Protein AF-A0A9E2K4F3-F1 (afdb_monomer_lite)

Radius of gyration: 17.7 Å; chains: 1; bounding box: 48×16×50 Å

Secondary structure (DSSP, 8-state):
-HHHHHHHHHHHHHHHHHHHHHHHHHHHTTSSPPPEETTEEPPTTHHHHHHHHHHHHHHHHHHHHHHS----TT--

Foldseek 3Di:
DLLVVLLVLLVVLQVQLVVLVVVLVCCVVVVDDFDQDPNDGDPSCVSVVSNVVSNVSSVVSNVVSVPDDPPPPPPD

pLDDT: mean 84.95, std 13.52, range [42.5, 97.94]

Structure (mmCIF, N/CA/C/O backbone):
data_AF-A0A9E2K4F3-F1
#
_entry.id   AF-A0A9E2K4F3-F1
#
loop_
_atom_site.group_PDB
_atom_site.id
_atom_site.type_symbol
_atom_site.label_atom_id
_atom_site.label_alt_id
_atom_site.label_comp_id
_atom_site.label_asym_id
_atom_site.label_entity_id
_atom_site.label_seq_id
_atom_site.pdbx_PDB_ins_code
_atom_site.Cartn_x
_atom_site.Cartn_y
_atom_site.Cartn_z
_atom_site.occupancy
_atom_site.B_iso_or_equiv
_atom_site.auth_seq_id
_atom_site.auth_comp_id
_atom_site.auth_asym_id
_atom_site.auth_atom_id
_atom_site.pdbx_PDB_model_num
ATOM 1 N N . MET A 1 1 ? -17.618 6.394 17.048 1.00 62.59 1 MET A N 1
ATOM 2 C CA . MET A 1 1 ? -16.409 7.211 16.778 1.00 62.59 1 MET A CA 1
ATOM 3 C C . MET A 1 1 ? -15.164 6.363 16.535 1.00 62.59 1 MET A C 1
ATOM 5 O O . MET A 1 1 ? -14.721 6.338 15.398 1.00 62.59 1 MET A O 1
ATOM 9 N N . ARG A 1 2 ? -14.607 5.624 17.512 1.00 80.88 2 ARG A N 1
ATOM 10 C CA . ARG A 1 2 ? -13.364 4.840 17.291 1.00 80.88 2 ARG A CA 1
ATOM 11 C C . ARG A 1 2 ? -13.493 3.784 16.177 1.00 80.88 2 ARG A C 1
ATOM 13 O O . ARG A 1 2 ? -12.597 3.633 15.356 1.00 80.88 2 ARG A O 1
ATOM 20 N N . ARG A 1 3 ? -14.651 3.120 16.103 1.00 86.56 3 ARG A N 1
ATOM 21 C CA . ARG A 1 3 ? -14.994 2.153 15.048 1.00 86.56 3 ARG A CA 1
ATOM 22 C C . ARG A 1 3 ? -14.920 2.754 13.642 1.00 86.56 3 ARG A C 1
ATOM 24 O O . ARG A 1 3 ? -14.320 2.172 12.747 1.00 86.56 3 ARG A O 1
ATOM 31 N N . ASP A 1 4 ? -15.550 3.907 13.455 1.00 90.75 4 ASP A N 1
ATOM 32 C CA . ASP A 1 4 ? -15.739 4.508 12.133 1.00 90.75 4 ASP A CA 1
ATOM 33 C C . ASP A 1 4 ? -14.415 5.082 11.599 1.00 90.75 4 ASP A C 1
ATOM 35 O O . ASP A 1 4 ? -14.138 4.966 10.409 1.00 90.75 4 ASP A O 1
ATOM 39 N N . VAL A 1 5 ? -13.538 5.564 12.492 1.00 92.75 5 VAL A N 1
ATOM 40 C CA . VAL A 1 5 ? -12.155 5.947 12.156 1.00 92.75 5 VAL A CA 1
ATOM 41 C C . VAL A 1 5 ? -11.351 4.750 11.644 1.00 92.75 5 VAL A C 1
ATOM 43 O O . VAL A 1 5 ? -10.719 4.852 10.597 1.00 92.75 5 VAL A O 1
ATOM 46 N N . PHE A 1 6 ? -11.398 3.596 12.321 1.00 92.56 6 PHE A N 1
ATOM 47 C CA . PHE A 1 6 ? -10.691 2.399 11.844 1.00 92.56 6 PHE A CA 1
ATOM 48 C C . PHE A 1 6 ? -11.191 1.926 10.477 1.00 92.56 6 PHE A C 1
ATOM 50 O O . PHE A 1 6 ? -10.388 1.532 9.635 1.00 92.56 6 PHE A O 1
ATOM 57 N N . LYS A 1 7 ? -12.502 2.010 10.226 1.00 91.94 7 LYS A N 1
ATOM 58 C CA . LYS A 1 7 ? -13.084 1.675 8.919 1.00 91.94 7 LYS A CA 1
ATOM 59 C C . LYS A 1 7 ? -12.643 2.644 7.823 1.00 91.94 7 LYS A C 1
ATOM 61 O O . LYS A 1 7 ? -12.272 2.197 6.743 1.00 91.94 7 LYS A O 1
ATOM 66 N N . PHE A 1 8 ? -12.640 3.945 8.111 1.00 95.31 8 PHE A N 1
ATOM 67 C CA . PHE A 1 8 ? -12.148 4.960 7.181 1.00 95.31 8 PHE A CA 1
ATOM 68 C C . PHE A 1 8 ? -10.674 4.727 6.828 1.00 95.31 8 PHE A C 1
ATOM 70 O O . PHE A 1 8 ? -10.328 4.655 5.651 1.00 95.31 8 PHE A O 1
ATOM 77 N N . LEU A 1 9 ? -9.819 4.532 7.837 1.00 96.19 9 LEU A N 1
ATOM 78 C CA . LEU A 1 9 ? -8.39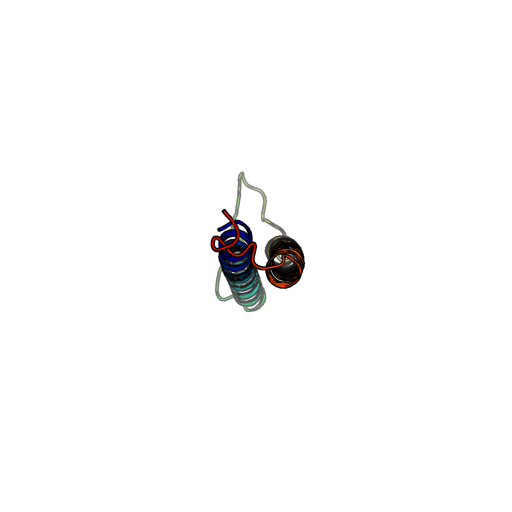6 4.273 7.620 1.00 96.19 9 LEU A CA 1
ATOM 79 C C . LEU A 1 9 ? -8.164 2.950 6.879 1.00 96.19 9 LEU A C 1
ATOM 81 O O . LEU A 1 9 ? -7.328 2.900 5.986 1.00 96.19 9 LEU A O 1
ATOM 85 N N . SER A 1 10 ? -8.931 1.898 7.177 1.00 97.19 10 SER A N 1
ATOM 86 C CA . SER A 1 10 ? -8.877 0.644 6.416 1.00 97.19 10 SER A CA 1
ATOM 87 C C . SER A 1 10 ? -9.112 0.883 4.919 1.00 97.19 10 SER A C 1
ATOM 89 O O . SER A 1 10 ? -8.300 0.449 4.100 1.00 97.19 10 SER A O 1
ATOM 91 N N . GLY A 1 11 ? -10.150 1.644 4.555 1.00 97.00 11 GLY A N 1
ATOM 92 C CA . GLY A 1 11 ? -10.420 2.012 3.162 1.00 97.00 11 GLY A CA 1
ATOM 93 C C . GLY A 1 11 ? -9.325 2.882 2.533 1.00 97.00 11 GLY A C 1
ATOM 94 O O . GLY A 1 11 ? -8.904 2.616 1.410 1.00 97.00 11 GLY A O 1
ATOM 95 N N . LEU A 1 12 ? -8.809 3.875 3.264 1.00 97.81 12 LEU A N 1
ATOM 96 C CA . LEU A 1 12 ? -7.722 4.742 2.792 1.00 97.81 12 LEU A CA 1
ATOM 97 C C . LEU A 1 12 ? -6.462 3.936 2.440 1.00 97.81 12 LEU A C 1
ATOM 99 O O . LEU A 1 12 ? -5.900 4.090 1.357 1.00 97.81 12 LEU A O 1
ATOM 103 N N . PHE A 1 13 ? -6.050 3.034 3.332 1.00 97.81 13 PHE A N 1
ATOM 104 C CA . PHE A 1 13 ? -4.887 2.174 3.123 1.00 97.81 13 PHE A CA 1
ATOM 105 C C . PHE A 1 13 ? -5.107 1.149 2.000 1.00 97.81 13 PHE A C 1
ATOM 107 O O . PHE A 1 13 ? -4.160 0.824 1.288 1.00 97.81 13 PHE A O 1
ATOM 114 N N . ALA A 1 14 ? -6.345 0.686 1.783 1.00 97.81 14 ALA A N 1
ATOM 115 C CA . ALA A 1 14 ? -6.669 -0.120 0.605 1.00 97.81 14 ALA A CA 1
ATOM 116 C C . ALA A 1 14 ? -6.447 0.677 -0.692 1.00 97.81 14 ALA A C 1
ATOM 118 O O . ALA A 1 14 ? -5.894 0.145 -1.651 1.00 97.81 14 ALA A O 1
ATOM 119 N N . GLY A 1 15 ? -6.810 1.964 -0.703 1.00 97.44 15 GLY A N 1
ATOM 120 C CA . GLY A 1 15 ? -6.531 2.869 -1.819 1.00 97.44 15 GLY A CA 1
ATOM 121 C C . GLY A 1 15 ? -5.035 2.989 -2.125 1.00 97.44 15 GLY A C 1
ATOM 122 O O . GLY A 1 15 ? -4.639 2.809 -3.274 1.00 97.44 15 GLY A O 1
ATOM 123 N N . PHE A 1 16 ? -4.197 3.209 -1.106 1.00 97.19 16 PHE A N 1
ATOM 124 C CA . PHE A 1 16 ? -2.734 3.247 -1.274 1.00 97.19 16 PHE A CA 1
ATOM 125 C C . PHE A 1 16 ? -2.169 1.924 -1.797 1.00 97.19 16 PHE A C 1
ATOM 127 O O . PHE A 1 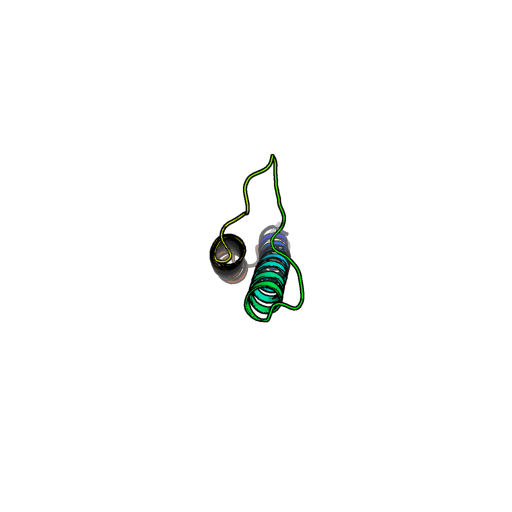16 ? -1.308 1.920 -2.673 1.00 97.19 16 PHE A O 1
ATOM 134 N N . ALA A 1 17 ? -2.686 0.793 -1.312 1.00 97.12 17 ALA A N 1
ATOM 135 C CA . ALA A 1 17 ? -2.270 -0.515 -1.801 1.00 97.12 17 ALA A CA 1
ATOM 136 C C . ALA A 1 17 ? -2.574 -0.700 -3.297 1.00 97.12 17 ALA A C 1
ATOM 138 O O . ALA A 1 17 ? -1.721 -1.178 -4.047 1.00 97.12 17 ALA A O 1
ATOM 139 N N . ILE A 1 18 ? -3.773 -0.296 -3.732 1.00 96.88 18 ILE A N 1
ATOM 140 C CA . ILE A 1 18 ? -4.190 -0.363 -5.138 1.00 96.88 18 ILE A CA 1
ATOM 141 C C . ILE A 1 18 ? -3.323 0.554 -6.000 1.00 96.88 18 ILE A C 1
ATOM 143 O O . ILE A 1 18 ? -2.853 0.123 -7.049 1.00 96.88 18 ILE A O 1
ATOM 147 N N . GLU A 1 19 ? -3.078 1.790 -5.566 1.00 95.75 19 GLU A N 1
ATOM 148 C CA . GLU A 1 19 ? -2.238 2.741 -6.299 1.00 95.75 19 GLU A CA 1
ATOM 149 C C . GLU A 1 19 ? -0.821 2.189 -6.519 1.00 95.75 19 GLU A C 1
ATOM 151 O O . GLU A 1 19 ? -0.342 2.161 -7.654 1.00 95.75 19 GLU A O 1
ATOM 156 N N . HIS A 1 20 ? -0.199 1.617 -5.488 1.00 93.50 20 HIS A N 1
ATOM 157 C CA . HIS A 1 20 ? 1.107 0.972 -5.617 1.00 93.50 20 HIS A CA 1
ATOM 158 C C . HIS A 1 20 ? 1.084 -0.251 -6.547 1.00 93.50 20 HIS A C 1
ATOM 160 O O . HIS A 1 20 ? 2.006 -0.433 -7.345 1.00 93.50 20 HIS A O 1
ATOM 166 N N . ALA A 1 21 ? 0.038 -1.080 -6.480 1.00 94.31 21 ALA A N 1
ATOM 167 C CA . ALA A 1 21 ? -0.106 -2.247 -7.349 1.00 94.31 21 ALA A CA 1
ATOM 168 C C . ALA A 1 21 ? -0.273 -1.845 -8.824 1.00 94.31 21 ALA A C 1
ATOM 170 O O . ALA A 1 21 ? 0.382 -2.408 -9.699 1.00 94.31 21 ALA A O 1
ATOM 171 N N . VAL A 1 22 ? -1.100 -0.834 -9.105 1.00 94.00 22 VAL A N 1
ATOM 172 C CA . VAL A 1 22 ? -1.297 -0.286 -10.455 1.00 94.00 22 VAL A CA 1
ATOM 173 C C . VAL A 1 22 ? 0.008 0.296 -10.997 1.00 94.00 22 VAL A C 1
ATOM 175 O O . VAL A 1 22 ? 0.391 -0.006 -12.127 1.00 94.00 22 VAL A O 1
ATOM 178 N N . THR A 1 23 ? 0.743 1.051 -10.179 1.00 89.75 23 THR A N 1
ATOM 179 C CA . THR A 1 23 ? 2.077 1.555 -10.530 1.00 89.75 23 THR A CA 1
ATOM 180 C C . THR A 1 23 ? 3.041 0.410 -10.856 1.00 89.75 23 THR A C 1
ATOM 182 O O . THR A 1 23 ? 3.744 0.463 -11.867 1.00 89.75 23 THR A O 1
ATOM 185 N N . ALA A 1 24 ? 3.041 -0.666 -10.063 1.00 89.50 24 ALA A N 1
ATOM 186 C CA . ALA A 1 24 ? 3.870 -1.846 -10.309 1.00 89.50 24 ALA A CA 1
ATOM 187 C C . ALA A 1 24 ? 3.532 -2.539 -11.640 1.00 89.50 24 ALA A C 1
ATOM 189 O O . ALA A 1 24 ? 4.434 -2.956 -12.373 1.00 89.50 24 ALA A O 1
ATOM 190 N N . ILE A 1 25 ? 2.239 -2.644 -11.966 1.00 90.56 25 ILE A N 1
ATOM 191 C CA . ILE A 1 25 ? 1.750 -3.215 -13.226 1.00 90.56 25 ILE A CA 1
ATOM 192 C C . ILE A 1 25 ? 2.212 -2.358 -14.404 1.00 90.56 25 ILE A C 1
ATOM 194 O O . ILE A 1 25 ? 2.783 -2.898 -15.349 1.00 90.56 25 ILE A O 1
ATOM 198 N N . TYR A 1 26 ? 2.040 -1.035 -14.341 1.00 89.50 26 TYR A N 1
ATOM 199 C CA . TYR A 1 26 ? 2.468 -0.146 -15.423 1.00 89.50 26 TYR A CA 1
ATOM 200 C C . TYR A 1 26 ? 3.984 -0.143 -15.635 1.00 89.50 26 TYR A C 1
ATOM 202 O O . TYR A 1 26 ? 4.430 -0.108 -16.782 1.00 89.50 26 TYR A O 1
ATOM 210 N N . LEU A 1 27 ? 4.777 -0.238 -14.562 1.00 88.56 27 LEU A N 1
ATOM 211 C CA . LEU A 1 27 ? 6.230 -0.416 -14.657 1.00 88.56 27 LEU A CA 1
ATOM 212 C C . LEU A 1 27 ? 6.587 -1.752 -15.316 1.00 88.56 27 LEU A C 1
ATOM 214 O O . LEU A 1 27 ? 7.436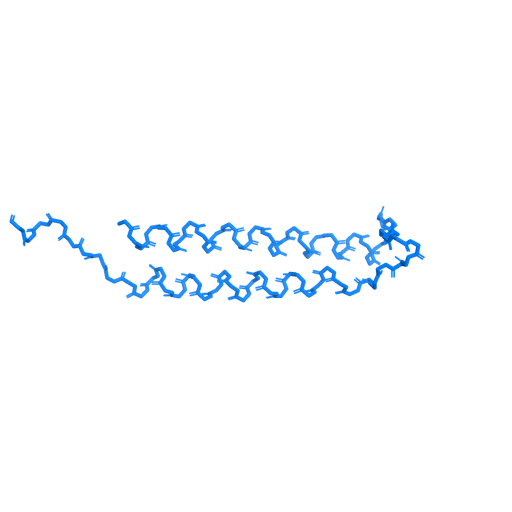 -1.799 -16.202 1.00 88.56 27 LEU A O 1
ATOM 218 N N . SER A 1 28 ? 5.921 -2.835 -14.911 1.00 84.31 28 SER A N 1
ATOM 219 C CA . SER A 1 28 ? 6.176 -4.182 -15.444 1.00 84.31 28 SER A CA 1
ATOM 220 C C . SER A 1 28 ? 5.746 -4.322 -16.909 1.00 84.31 28 SER A C 1
ATOM 222 O O . SER A 1 28 ? 6.364 -5.067 -17.662 1.00 84.31 28 SER A O 1
ATOM 224 N N . ALA A 1 29 ? 4.717 -3.579 -17.321 1.00 87.19 29 ALA A N 1
ATOM 225 C CA . ALA A 1 29 ? 4.234 -3.501 -18.697 1.00 87.19 29 ALA A CA 1
ATOM 226 C C . ALA A 1 29 ? 5.047 -2.533 -19.582 1.00 87.19 29 ALA A C 1
ATOM 228 O O . ALA A 1 29 ? 4.760 -2.415 -20.770 1.00 87.19 29 ALA A O 1
ATOM 229 N N . GLY A 1 30 ? 6.029 -1.815 -19.021 1.00 85.00 30 GLY A N 1
ATOM 230 C CA . GLY A 1 30 ? 6.836 -0.835 -19.755 1.00 85.00 30 GLY A CA 1
ATOM 231 C C . GLY A 1 30 ? 6.083 0.437 -20.160 1.00 85.00 30 GLY A C 1
ATOM 232 O O . GLY A 1 30 ? 6.568 1.185 -21.004 1.00 85.00 30 GLY A O 1
ATOM 233 N N . VAL A 1 31 ? 4.910 0.697 -19.570 1.00 88.00 31 VAL A N 1
ATOM 234 C CA . VAL A 1 31 ? 4.097 1.895 -19.848 1.00 88.00 31 VAL A CA 1
ATOM 235 C C . VAL A 1 31 ? 4.723 3.140 -19.219 1.00 88.00 31 VAL A C 1
ATOM 237 O O . VAL A 1 31 ? 4.672 4.222 -19.799 1.00 88.00 31 VAL A O 1
ATOM 240 N N . ILE A 1 32 ? 5.337 2.986 -18.043 1.00 83.62 32 ILE A N 1
ATOM 241 C CA . ILE A 1 32 ? 6.073 4.048 -17.351 1.00 83.62 32 ILE A CA 1
ATOM 242 C C . ILE A 1 32 ? 7.512 3.602 -17.088 1.00 83.62 32 ILE A C 1
ATOM 244 O O . ILE A 1 32 ? 7.773 2.433 -16.805 1.00 83.62 32 ILE A O 1
ATOM 248 N N . ALA A 1 33 ? 8.456 4.538 -17.188 1.00 78.19 33 ALA A N 1
ATOM 249 C CA . ALA A 1 33 ? 9.861 4.269 -16.907 1.00 78.19 33 ALA A CA 1
ATOM 250 C C . ALA A 1 33 ? 10.109 4.152 -15.396 1.00 78.19 33 ALA A C 1
ATOM 252 O O . ALA A 1 33 ? 9.454 4.822 -14.595 1.00 78.19 33 ALA A O 1
ATOM 253 N N . LEU A 1 34 ? 11.093 3.332 -15.010 1.00 72.69 34 LEU A N 1
ATOM 254 C CA . LEU A 1 34 ? 11.535 3.248 -13.619 1.00 72.69 34 LEU A CA 1
ATOM 255 C C . LEU A 1 34 ? 11.951 4.638 -13.115 1.00 72.69 34 LEU A C 1
ATOM 257 O O . LEU A 1 34 ? 12.795 5.277 -13.754 1.00 72.69 34 LEU A O 1
ATOM 261 N N . PRO A 1 35 ? 11.434 5.088 -11.958 1.00 70.00 35 PRO A N 1
ATOM 262 C CA . PRO A 1 35 ? 11.892 6.330 -11.371 1.00 70.00 35 PRO A CA 1
ATOM 263 C C . PRO A 1 35 ? 13.375 6.200 -11.008 1.00 70.00 35 PRO A C 1
ATOM 265 O O . PRO A 1 35 ? 13.802 5.272 -10.313 1.00 70.00 35 PRO A O 1
ATOM 268 N N . VAL A 1 36 ? 14.170 7.142 -11.511 1.00 71.88 36 VAL A N 1
ATOM 269 C CA . VAL A 1 36 ? 15.570 7.304 -11.123 1.00 71.88 36 VAL A CA 1
ATOM 270 C C . VAL A 1 36 ? 15.585 8.250 -9.934 1.00 71.88 36 VAL A C 1
ATOM 272 O O . VAL A 1 36 ? 15.324 9.441 -10.080 1.00 71.88 36 VAL A O 1
ATOM 275 N N . PHE A 1 37 ? 15.876 7.724 -8.748 1.00 63.84 37 PHE A N 1
ATOM 276 C CA . PHE A 1 37 ? 15.971 8.530 -7.535 1.00 63.84 37 PHE A CA 1
ATOM 277 C C . PHE A 1 37 ? 17.433 8.576 -7.092 1.00 63.84 37 PHE A C 1
ATOM 279 O O . PHE A 1 37 ? 18.045 7.531 -6.877 1.00 63.84 37 PHE A O 1
ATOM 286 N N . LEU A 1 38 ? 18.012 9.778 -6.994 1.00 67.50 38 LEU A N 1
ATOM 287 C CA . LEU A 1 38 ? 19.425 9.990 -6.631 1.00 67.50 38 LEU A CA 1
ATOM 288 C C . LEU A 1 38 ? 20.420 9.189 -7.503 1.00 67.50 38 LEU A C 1
ATOM 290 O O . LEU A 1 38 ? 21.407 8.655 -7.006 1.00 67.50 38 LEU A O 1
ATOM 294 N N . GLY A 1 39 ? 20.140 9.055 -8.804 1.00 71.00 39 GLY A N 1
ATOM 295 C CA . GLY A 1 39 ? 20.991 8.303 -9.736 1.00 71.00 39 GLY A CA 1
ATOM 296 C C . GLY A 1 39 ? 20.898 6.776 -9.606 1.00 71.00 39 GLY A C 1
ATOM 297 O O . GLY A 1 39 ? 21.577 6.064 -10.342 1.00 71.00 39 GLY A O 1
ATOM 298 N N . ARG A 1 40 ? 20.042 6.255 -8.716 1.00 69.19 40 ARG A N 1
ATOM 299 C CA . ARG A 1 40 ? 19.774 4.821 -8.571 1.00 69.19 40 ARG A CA 1
ATOM 300 C C . ARG A 1 40 ? 18.420 4.479 -9.182 1.00 69.19 40 ARG A C 1
ATOM 302 O O . ARG A 1 40 ? 17.398 5.052 -8.802 1.00 69.19 40 ARG A O 1
ATOM 309 N N . GLN A 1 41 ? 18.406 3.521 -10.107 1.00 74.94 41 GLN A N 1
ATOM 310 C CA . GLN A 1 41 ? 17.155 2.931 -10.574 1.00 74.94 41 GLN A CA 1
ATOM 311 C C . GLN A 1 41 ? 16.500 2.186 -9.413 1.00 74.94 41 GLN A C 1
ATOM 313 O O . GLN A 1 41 ? 17.121 1.328 -8.778 1.00 74.94 41 GLN A O 1
ATOM 318 N N . TRP A 1 42 ? 15.255 2.537 -9.112 1.00 73.62 42 TRP A N 1
ATOM 319 C CA . TRP A 1 42 ? 14.475 1.787 -8.140 1.00 73.62 42 TRP A CA 1
ATOM 320 C C . TRP A 1 42 ? 14.180 0.385 -8.665 1.00 73.62 42 TRP A C 1
ATOM 322 O O . TRP A 1 42 ? 13.843 0.252 -9.836 1.00 73.62 42 TRP A O 1
ATOM 332 N N . PRO A 1 43 ? 14.257 -0.670 -7.840 1.00 78.19 43 PRO A N 1
ATOM 333 C CA . PRO A 1 43 ? 13.881 -1.996 -8.300 1.00 78.19 43 PRO A CA 1
ATOM 334 C C . PRO A 1 43 ? 12.416 -2.018 -8.753 1.00 78.19 43 PRO A C 1
ATOM 336 O O . PRO A 1 43 ? 11.550 -1.457 -8.081 1.00 78.19 43 PRO A O 1
ATOM 339 N N . ASN A 1 44 ? 12.122 -2.713 -9.852 1.00 75.19 44 ASN A N 1
ATOM 340 C CA . ASN A 1 44 ? 10.760 -2.859 -10.387 1.00 75.19 44 ASN A CA 1
ATOM 341 C C . ASN A 1 44 ? 9.776 -3.532 -9.406 1.00 75.19 44 ASN A C 1
ATOM 343 O O . ASN A 1 44 ? 8.567 -3.367 -9.533 1.00 75.19 44 ASN A O 1
ATOM 347 N N . TRP A 1 45 ? 10.285 -4.251 -8.402 1.00 80.75 45 TRP A N 1
ATOM 348 C CA . TRP A 1 45 ? 9.500 -4.863 -7.330 1.00 80.75 45 TRP A CA 1
ATOM 349 C C . TRP A 1 45 ? 9.239 -3.930 -6.137 1.00 80.75 45 TRP A C 1
ATOM 351 O O . TRP A 1 45 ? 8.416 -4.256 -5.287 1.00 80.75 45 TRP A O 1
ATOM 361 N N . SER A 1 46 ? 9.890 -2.764 -6.064 1.00 82.00 46 SER A N 1
ATOM 362 C CA . SER A 1 46 ? 9.720 -1.808 -4.957 1.00 82.00 46 SER A CA 1
ATOM 363 C C . SER A 1 46 ? 8.254 -1.386 -4.733 1.00 82.00 46 SER A C 1
ATOM 365 O O . SER A 1 46 ? 7.787 -1.453 -3.593 1.00 82.00 46 SER A O 1
ATOM 367 N N . PRO A 1 47 ? 7.459 -1.063 -5.777 1.00 87.38 47 PRO A N 1
ATOM 368 C CA . PRO A 1 47 ? 6.049 -0.715 -5.591 1.00 87.38 47 PRO A CA 1
ATOM 369 C C . PRO A 1 47 ? 5.208 -1.879 -5.048 1.00 87.38 47 PRO A C 1
ATOM 371 O O . PRO A 1 47 ? 4.290 -1.655 -4.263 1.00 87.38 47 PRO A O 1
ATOM 374 N N . TRP A 1 48 ? 5.556 -3.130 -5.376 1.00 90.88 48 TRP A N 1
ATOM 375 C CA . TRP A 1 48 ? 4.880 -4.305 -4.815 1.00 90.88 48 TRP A CA 1
ATOM 376 C C . TRP A 1 48 ? 5.056 -4.409 -3.296 1.00 90.88 48 TRP A C 1
ATOM 378 O O . TRP A 1 48 ? 4.122 -4.828 -2.615 1.00 90.88 48 TRP A O 1
ATOM 388 N N . ILE A 1 49 ? 6.199 -3.979 -2.744 1.00 92.38 49 ILE A N 1
ATOM 389 C CA . ILE A 1 49 ? 6.389 -3.918 -1.285 1.00 92.38 49 ILE A CA 1
ATOM 390 C C . ILE A 1 49 ? 5.366 -2.970 -0.665 1.00 92.38 49 ILE A C 1
ATOM 392 O O . ILE A 1 49 ? 4.706 -3.331 0.308 1.00 92.38 49 ILE A O 1
ATOM 396 N N . GLY A 1 50 ? 5.230 -1.766 -1.232 1.00 91.00 50 GLY A N 1
ATOM 397 C CA . GLY A 1 50 ? 4.268 -0.777 -0.756 1.00 91.00 50 GLY A CA 1
ATOM 398 C C . GLY A 1 50 ? 2.845 -1.320 -0.837 1.00 91.00 50 GLY A C 1
ATOM 399 O O . GLY A 1 50 ? 2.119 -1.271 0.153 1.00 91.00 50 GLY A O 1
ATOM 400 N N . ALA A 1 51 ? 2.485 -1.952 -1.958 1.00 94.50 51 ALA A N 1
ATOM 401 C CA . ALA A 1 51 ? 1.177 -2.578 -2.131 1.00 94.50 51 ALA A CA 1
ATOM 402 C C . ALA A 1 51 ? 0.874 -3.606 -1.027 1.00 94.50 51 ALA A C 1
ATOM 404 O O . ALA A 1 51 ? -0.169 -3.529 -0.379 1.00 94.50 51 ALA A O 1
ATOM 405 N N . VAL A 1 52 ? 1.803 -4.532 -0.763 1.00 96.38 52 VAL A N 1
ATOM 406 C CA . VAL A 1 52 ? 1.646 -5.560 0.279 1.00 96.38 52 VAL A CA 1
ATOM 407 C C . VAL A 1 52 ? 1.573 -4.938 1.673 1.00 96.38 52 VAL A C 1
ATOM 409 O O . VAL A 1 52 ? 0.716 -5.317 2.471 1.00 96.38 52 VAL A O 1
ATOM 412 N N . PHE A 1 53 ? 2.437 -3.966 1.970 1.00 96.44 53 PHE A N 1
ATOM 413 C CA . PHE A 1 53 ? 2.472 -3.298 3.268 1.00 96.44 53 PHE A CA 1
ATOM 414 C C . PHE A 1 53 ? 1.162 -2.555 3.558 1.00 96.44 53 PHE A C 1
ATOM 4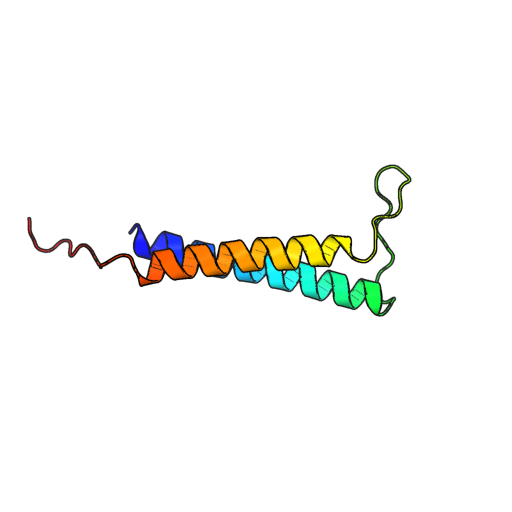16 O O . PHE A 1 53 ? 0.532 -2.782 4.593 1.00 96.44 53 PHE A O 1
ATOM 423 N N . TYR A 1 54 ? 0.707 -1.712 2.628 1.00 96.00 54 TYR A N 1
ATOM 424 C CA . TYR A 1 54 ? -0.533 -0.959 2.793 1.00 96.00 54 TYR A CA 1
ATOM 425 C C . TYR A 1 54 ? -1.763 -1.876 2.815 1.00 96.00 54 TYR A C 1
ATOM 427 O O . TYR A 1 54 ? -2.679 -1.635 3.604 1.00 96.00 54 TYR A O 1
ATOM 435 N N . ALA A 1 55 ? -1.765 -2.971 2.047 1.00 97.38 55 ALA A N 1
ATOM 436 C CA . ALA A 1 55 ? -2.824 -3.977 2.106 1.00 97.38 55 ALA A CA 1
ATOM 437 C C . ALA A 1 55 ? -2.882 -4.661 3.480 1.00 97.38 55 ALA A C 1
ATOM 439 O O . ALA A 1 55 ? -3.960 -4.784 4.062 1.00 97.38 55 ALA A O 1
ATOM 440 N N . ALA A 1 56 ? -1.734 -5.054 4.041 1.00 97.94 56 ALA A N 1
ATOM 441 C CA . ALA A 1 56 ? -1.670 -5.665 5.366 1.00 97.94 56 ALA A CA 1
ATOM 442 C C . ALA A 1 56 ? -2.202 -4.718 6.455 1.00 97.94 56 ALA A C 1
ATOM 444 O O . ALA A 1 56 ? -3.010 -5.124 7.295 1.00 97.94 56 ALA A O 1
ATOM 445 N N . VAL A 1 57 ? -1.816 -3.437 6.407 1.00 97.31 57 VAL A N 1
ATOM 446 C CA . VAL A 1 57 ? -2.328 -2.413 7.333 1.00 97.31 57 VAL A CA 1
ATOM 447 C C . VAL A 1 57 ? -3.832 -2.197 7.145 1.00 97.31 57 VAL A C 1
ATOM 449 O O . VAL A 1 57 ? -4.567 -2.138 8.131 1.00 97.31 57 VAL A O 1
ATOM 452 N N . SER A 1 58 ? -4.318 -2.144 5.901 1.00 97.19 58 SER A N 1
ATOM 453 C CA . SER A 1 58 ? -5.748 -2.029 5.596 1.00 97.19 58 SER A CA 1
ATOM 454 C C . SER A 1 58 ? -6.562 -3.167 6.216 1.00 97.19 58 SER A C 1
ATOM 456 O O . SER A 1 58 ? -7.562 -2.905 6.893 1.00 97.19 58 SER A O 1
ATOM 458 N N . VAL A 1 59 ? -6.111 -4.416 6.048 1.00 97.12 59 VAL A N 1
ATOM 459 C CA . VAL A 1 59 ? -6.762 -5.607 6.612 1.00 97.12 59 VAL A CA 1
ATOM 460 C C . VAL A 1 59 ? -6.748 -5.566 8.136 1.00 97.12 59 VAL A C 1
ATOM 462 O O . VAL A 1 59 ? -7.776 -5.826 8.763 1.00 97.12 59 VAL A O 1
ATOM 465 N N . TRP A 1 60 ? -5.622 -5.197 8.750 1.00 96.44 60 TRP A N 1
ATOM 466 C CA . TRP A 1 60 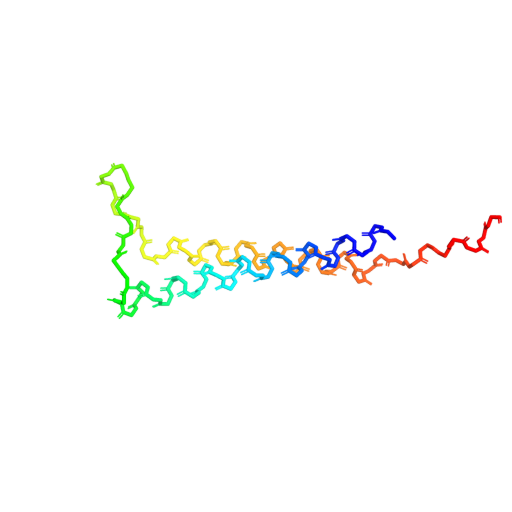? -5.522 -5.103 10.206 1.00 96.44 60 TRP A CA 1
ATOM 467 C C . TRP A 1 60 ? -6.475 -4.046 10.781 1.00 96.44 60 TRP A C 1
ATOM 469 O O . TRP A 1 60 ? -7.228 -4.327 11.718 1.00 96.44 60 TRP A O 1
ATOM 479 N N . LEU A 1 61 ? -6.514 -2.852 10.185 1.00 94.62 61 LEU A N 1
ATOM 480 C CA . LEU A 1 61 ? -7.434 -1.784 10.583 1.00 94.62 61 LEU A CA 1
ATOM 481 C C . LEU A 1 61 ? -8.896 -2.176 10.355 1.00 94.62 61 LEU A C 1
ATOM 483 O O . LEU A 1 61 ? -9.744 -1.897 11.202 1.00 94.62 61 LEU A O 1
ATOM 487 N N . GLY A 1 62 ? -9.192 -2.870 9.255 1.00 93.75 62 GLY A N 1
ATOM 488 C CA . GLY A 1 62 ? -10.518 -3.418 8.979 1.00 93.75 62 GLY A CA 1
ATOM 489 C C . GLY A 1 62 ? -10.928 -4.428 10.049 1.00 93.75 62 GLY A C 1
ATOM 490 O O . GLY A 1 62 ? -11.997 -4.318 10.644 1.00 93.75 62 GLY A O 1
ATOM 491 N N . TYR A 1 63 ? -10.041 -5.353 10.407 1.00 94.00 63 TYR A N 1
ATOM 492 C CA . TYR A 1 63 ? -10.301 -6.298 11.487 1.00 94.00 63 TYR A CA 1
ATOM 493 C C . TYR A 1 63 ? -10.633 -5.579 12.808 1.00 94.00 63 TYR A C 1
ATOM 495 O O . TYR A 1 63 ? -11.659 -5.871 13.426 1.00 94.00 63 TYR A O 1
ATOM 503 N N . LEU A 1 64 ? -9.847 -4.573 13.208 1.00 92.62 64 LEU A N 1
ATOM 504 C CA . LEU A 1 64 ? -10.122 -3.775 14.413 1.00 92.62 64 LEU A CA 1
ATOM 505 C C . LEU A 1 64 ? -11.441 -2.987 14.312 1.00 92.62 64 LEU A C 1
ATOM 507 O O . LEU A 1 64 ? -12.225 -2.951 15.266 1.00 92.6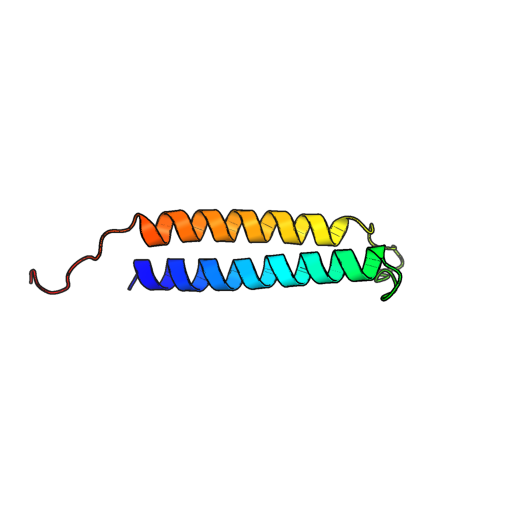2 64 LEU A O 1
ATOM 511 N N . GLY A 1 65 ? -11.723 -2.388 13.155 1.00 90.81 65 GLY A N 1
ATOM 512 C CA . GLY A 1 65 ? -12.928 -1.599 12.908 1.00 90.81 65 GLY A CA 1
ATOM 513 C C . GLY A 1 65 ? -14.216 -2.422 12.889 1.00 90.81 65 GLY A C 1
ATOM 514 O O . GLY A 1 65 ? -15.275 -1.899 13.228 1.00 90.81 65 GLY A O 1
ATOM 515 N N . TRP A 1 66 ? -14.165 -3.707 12.541 1.00 89.50 66 TRP A N 1
ATOM 516 C CA . TRP A 1 66 ? -15.332 -4.596 12.612 1.00 89.50 66 TRP A CA 1
ATOM 517 C C . TRP A 1 66 ? -15.445 -5.353 13.939 1.00 89.50 66 TRP A C 1
ATOM 519 O O . TRP A 1 66 ? -16.550 -5.737 14.318 1.00 89.50 66 TRP A O 1
ATOM 529 N N . ARG A 1 67 ? -14.345 -5.526 14.682 1.00 87.94 67 ARG A N 1
ATOM 530 C CA . ARG A 1 67 ? -14.349 -6.168 16.011 1.00 87.94 67 ARG A CA 1
ATOM 531 C C . ARG A 1 67 ? -14.720 -5.215 17.148 1.00 87.94 67 ARG A C 1
ATOM 533 O O . ARG A 1 67 ? -15.193 -5.671 18.186 1.00 87.94 67 ARG A O 1
ATOM 540 N N . THR A 1 68 ? -14.532 -3.909 16.966 1.00 82.25 68 THR A N 1
ATOM 541 C CA . THR A 1 68 ? -14.906 -2.903 17.970 1.00 82.25 68 THR A CA 1
ATOM 542 C C . THR A 1 68 ? -16.433 -2.804 18.069 1.00 82.25 68 THR A C 1
ATOM 544 O O . THR A 1 68 ? -17.094 -2.396 17.108 1.00 82.25 68 THR A O 1
ATOM 547 N N . LYS A 1 69 ? -17.005 -3.169 19.227 1.00 71.88 69 LYS A N 1
ATOM 548 C CA . LYS A 1 69 ? -18.443 -3.004 19.500 1.00 71.88 69 LYS A CA 1
ATOM 549 C C . LYS A 1 69 ? -18.830 -1.525 19.416 1.00 71.88 69 LYS A C 1
ATOM 551 O O . LYS A 1 69 ? -18.032 -0.642 19.725 1.00 71.88 69 LYS A O 1
ATOM 556 N N . VAL A 1 70 ? -20.058 -1.257 18.973 1.00 66.31 70 VAL A N 1
ATOM 557 C CA . VAL A 1 70 ? -20.627 0.090 19.053 1.00 66.31 70 VAL A CA 1
ATOM 558 C C . VAL A 1 70 ? -20.852 0.372 20.528 1.00 66.31 70 VAL A C 1
ATOM 560 O O . VAL A 1 70 ? -21.735 -0.220 21.138 1.00 66.31 70 VAL A O 1
ATOM 563 N N . GLU A 1 71 ? -20.024 1.231 21.102 1.00 61.25 71 GLU A N 1
ATOM 564 C CA . GLU A 1 71 ? -20.319 1.840 22.391 1.00 61.25 71 GLU A CA 1
ATOM 565 C C . GLU A 1 71 ? -21.534 2.743 22.149 1.00 61.25 71 GLU A C 1
ATOM 567 O O . GLU A 1 71 ? -21.438 3.796 21.509 1.00 61.25 71 GLU A O 1
ATOM 572 N N . SER A 1 72 ? -22.712 2.221 22.493 1.00 54.09 72 SER A N 1
ATOM 573 C CA . SER A 1 72 ? -23.967 2.949 22.398 1.00 54.09 72 SER A CA 1
ATOM 574 C C . SER A 1 72 ? -23.861 4.146 23.330 1.00 54.09 72 SER A C 1
ATOM 576 O O . SER A 1 72 ? -23.657 3.993 24.527 1.00 54.09 72 SER A O 1
ATOM 578 N N . LYS A 1 73 ? -24.017 5.354 22.791 1.00 56.53 73 LYS A N 1
ATOM 579 C CA . LYS A 1 73 ? -24.104 6.593 23.579 1.00 56.53 73 LYS A CA 1
ATOM 580 C C . LYS A 1 73 ? -25.412 6.698 24.393 1.00 56.53 73 LYS A C 1
ATOM 582 O O . LYS A 1 73 ? -25.766 7.794 24.804 1.00 56.53 73 LYS A O 1
ATOM 587 N N . HIS A 1 74 ? -26.144 5.598 24.574 1.00 49.56 74 HIS A N 1
ATOM 588 C CA . HIS A 1 74 ? -27.473 5.552 25.187 1.00 49.56 74 HIS A CA 1
ATOM 589 C C . HIS A 1 74 ? -27.489 4.893 26.579 1.00 49.56 74 HIS A C 1
ATOM 591 O O . HIS A 1 74 ? -28.551 4.495 27.034 1.00 49.56 74 HIS A O 1
ATOM 597 N N . ASP A 1 75 ? -26.332 4.778 27.237 1.00 51.88 75 ASP A N 1
ATOM 598 C CA . ASP A 1 75 ? -26.206 4.238 28.602 1.00 51.88 75 ASP A CA 1
ATOM 599 C C . ASP A 1 75 ? -25.573 5.272 29.564 1.00 51.88 75 ASP A C 1
ATOM 601 O O . ASP A 1 75 ? -24.691 4.936 30.355 1.00 51.88 75 ASP A O 1
ATOM 605 N N . ALA A 1 76 ? -25.968 6.548 29.465 1.00 42.50 76 ALA A N 1
ATOM 606 C CA . ALA A 1 76 ? -25.567 7.609 30.397 1.00 42.50 76 ALA A CA 1
ATOM 607 C C . ALA A 1 76 ? -26.772 8.444 30.832 1.00 42.50 76 ALA A C 1
ATOM 609 O O . ALA A 1 76 ? -27.579 8.798 29.941 1.00 42.50 76 ALA A O 1
#

Sequence (76 aa):
MRRDVFKFLSGLFAGFAIEHAVTAIYLSAGVIALPVFLGRQWPNWSPWIGAVFYAAVSVWLGYLGWRTKVESKHDA